Protein AF-A0AAU4X4L5-F1 (afdb_monomer_lite)

Sequence (61 aa):
MTTTIPEVAAAELITAGQTQLLVIDCPRCSCTHRHLAAGERRAPCGARYNLIDRNPTERTS

Secondary structure (DSSP, 8-state):
---PPPEEEEEEEEETTEEEEEESS-TTT---EEESS-EEEE-TTS-EEEEEE--------

Structure (mmCIF, N/CA/C/O backbone):
data_AF-A0AAU4X4L5-F1
#
_entry.id   AF-A0AAU4X4L5-F1
#
loop_
_atom_site.group_PDB
_atom_site.id
_atom_site.type_symbol
_atom_site.label_atom_id
_atom_site.label_alt_id
_atom_site.label_comp_id
_atom_site.label_asym_id
_atom_site.label_entity_id
_atom_site.label_seq_id
_atom_site.pdbx_PDB_ins_code
_atom_site.Cartn_x
_atom_site.Cartn_y
_atom_site.Cartn_z
_atom_site.occupancy
_atom_site.B_iso_or_equiv
_atom_site.auth_seq_id
_atom_site.auth_comp_id
_atom_site.auth_asym_id
_atom_site.auth_atom_id
_atom_site.pdbx_PDB_model_num
ATOM 1 N N . MET A 1 1 ? 19.704 5.075 -18.285 1.00 45.22 1 MET A N 1
ATOM 2 C CA . MET A 1 1 ? 18.684 4.015 -18.142 1.00 45.22 1 MET A CA 1
ATOM 3 C C . MET A 1 1 ? 17.577 4.589 -17.281 1.00 45.22 1 MET A C 1
ATOM 5 O O . MET A 1 1 ? 17.848 4.931 -16.137 1.00 45.22 1 MET A O 1
ATOM 9 N N . THR A 1 2 ? 16.395 4.826 -17.842 1.00 52.44 2 THR A N 1
ATOM 10 C CA . THR A 1 2 ? 15.264 5.397 -17.100 1.00 52.44 2 THR A CA 1
ATOM 11 C C . THR A 1 2 ? 14.685 4.290 -16.229 1.00 52.44 2 THR A C 1
ATOM 13 O O . THR A 1 2 ? 14.101 3.343 -16.747 1.00 52.44 2 THR A O 1
ATOM 16 N N . THR A 1 3 ? 14.928 4.337 -14.921 1.00 65.06 3 THR A N 1
ATOM 17 C CA . THR A 1 3 ? 14.372 3.352 -13.990 1.00 65.06 3 THR A CA 1
ATOM 18 C C . THR A 1 3 ? 12.884 3.640 -13.839 1.00 65.06 3 THR A C 1
ATOM 20 O O . THR A 1 3 ? 12.497 4.492 -13.043 1.00 65.06 3 THR A O 1
ATOM 23 N N . THR A 1 4 ? 12.050 2.981 -14.641 1.00 79.94 4 THR A N 1
ATOM 24 C CA . THR A 1 4 ? 10.595 3.073 -14.503 1.00 79.94 4 THR A CA 1
ATOM 25 C C . THR A 1 4 ? 10.212 2.537 -13.129 1.00 79.94 4 THR A C 1
ATOM 27 O O . THR A 1 4 ? 10.491 1.382 -12.807 1.00 79.94 4 THR A O 1
ATOM 30 N N . ILE A 1 5 ? 9.622 3.391 -12.295 1.00 84.19 5 ILE A N 1
ATOM 31 C CA . ILE A 1 5 ? 9.118 2.991 -10.983 1.00 84.19 5 ILE A CA 1
ATOM 32 C C . ILE A 1 5 ? 7.826 2.203 -11.228 1.00 84.19 5 ILE A C 1
ATOM 34 O O . ILE A 1 5 ? 6.901 2.760 -11.816 1.00 84.19 5 ILE A O 1
ATOM 38 N N . PRO A 1 6 ? 7.752 0.921 -10.831 1.00 87.31 6 PRO A N 1
ATOM 39 C CA . PRO A 1 6 ? 6.583 0.103 -11.109 1.00 87.31 6 PRO A CA 1
ATOM 40 C C . PRO A 1 6 ? 5.370 0.627 -10.346 1.00 87.31 6 PRO A C 1
ATOM 42 O O . PRO A 1 6 ? 5.475 1.025 -9.183 1.00 87.31 6 PRO A O 1
ATOM 45 N N . GLU A 1 7 ? 4.218 0.593 -11.000 1.00 90.00 7 GLU A N 1
ATOM 46 C CA . GLU A 1 7 ? 2.937 0.909 -10.385 1.00 90.00 7 GLU A CA 1
ATOM 47 C C . GLU A 1 7 ? 2.359 -0.335 -9.713 1.00 90.00 7 GLU A C 1
ATOM 49 O O . GLU A 1 7 ? 2.335 -1.420 -10.297 1.00 90.00 7 GLU A O 1
ATOM 54 N N . VAL A 1 8 ? 1.919 -0.190 -8.465 1.00 89.00 8 VAL A N 1
ATOM 55 C CA . VAL A 1 8 ? 1.417 -1.297 -7.649 1.00 89.00 8 VAL A CA 1
ATOM 56 C C . VAL A 1 8 ? 0.092 -0.885 -7.024 1.00 89.00 8 VAL A C 1
ATOM 58 O O . VAL A 1 8 ? 0.011 0.130 -6.333 1.00 89.00 8 VAL A O 1
ATOM 61 N N . ALA A 1 9 ? -0.951 -1.679 -7.261 1.00 87.56 9 ALA A N 1
ATOM 62 C CA . ALA A 1 9 ? -2.242 -1.479 -6.620 1.00 87.56 9 ALA A CA 1
ATOM 63 C C . ALA A 1 9 ? -2.170 -1.885 -5.143 1.00 87.56 9 ALA A C 1
ATOM 65 O O . ALA A 1 9 ? -1.559 -2.900 -4.796 1.00 87.56 9 ALA A O 1
ATOM 66 N N . ALA A 1 10 ? -2.825 -1.110 -4.285 1.00 86.38 10 ALA A N 1
ATOM 67 C CA . ALA A 1 10 ? -3.037 -1.480 -2.894 1.00 86.38 10 ALA A CA 1
ATOM 68 C C . ALA A 1 10 ? -4.524 -1.684 -2.603 1.00 86.38 10 ALA A C 1
ATOM 70 O O . ALA A 1 10 ? -5.379 -1.032 -3.201 1.00 86.38 10 ALA A O 1
ATOM 71 N N . ALA A 1 11 ? -4.810 -2.599 -1.681 1.00 86.50 11 ALA A N 1
ATOM 72 C CA . ALA A 1 11 ? -6.130 -2.765 -1.094 1.00 86.50 11 ALA A CA 1
ATOM 73 C C . ALA A 1 11 ? -6.240 -1.915 0.176 1.00 86.50 11 ALA A C 1
ATOM 75 O O . ALA A 1 11 ? -5.287 -1.841 0.955 1.00 86.50 11 ALA A O 1
ATOM 76 N N . GLU A 1 12 ? -7.397 -1.309 0.419 1.00 88.00 12 GLU A N 1
ATOM 77 C CA . GLU A 1 12 ? -7.652 -0.631 1.686 1.00 88.00 12 GLU A CA 1
ATOM 78 C C . GLU A 1 12 ? -7.826 -1.647 2.823 1.00 88.00 12 GLU A C 1
ATOM 80 O O . GLU A 1 12 ? -8.561 -2.630 2.725 1.00 88.00 12 GLU A O 1
ATOM 85 N N . LEU A 1 13 ? -7.157 -1.382 3.937 1.00 85.38 13 LEU A N 1
ATOM 86 C CA . LEU A 1 13 ? -7.306 -2.068 5.207 1.00 85.38 13 LEU A CA 1
ATOM 87 C C . LEU A 1 13 ? -7.829 -1.057 6.224 1.00 85.38 13 LEU A C 1
ATOM 89 O O . LEU A 1 13 ? -7.088 -0.208 6.723 1.00 85.38 13 LEU A O 1
ATOM 93 N N . ILE A 1 14 ? -9.115 -1.166 6.544 1.00 84.50 14 ILE A N 1
ATOM 94 C CA . ILE A 1 14 ? -9.745 -0.346 7.575 1.00 84.50 14 ILE A CA 1
ATOM 95 C C . ILE A 1 14 ? -9.432 -0.961 8.939 1.00 84.50 14 ILE A C 1
ATOM 97 O O . ILE A 1 14 ? -9.816 -2.091 9.237 1.00 84.50 14 ILE A O 1
ATOM 101 N N . THR A 1 15 ? -8.716 -0.213 9.771 1.00 81.62 15 THR A N 1
ATOM 102 C CA . THR A 1 15 ? -8.449 -0.555 11.174 1.00 81.62 15 THR A CA 1
ATOM 103 C C . THR A 1 15 ? -9.252 0.370 12.089 1.00 81.62 15 THR A C 1
ATOM 105 O O . THR A 1 15 ? -9.857 1.329 11.609 1.00 81.62 15 THR A O 1
ATOM 108 N N . ALA A 1 16 ? -9.292 0.099 13.399 1.00 80.69 16 ALA A N 1
ATOM 109 C CA . ALA A 1 16 ? -10.031 0.914 14.367 1.00 80.69 16 ALA A CA 1
ATOM 110 C C . ALA A 1 16 ? -9.500 2.368 14.409 1.00 80.69 16 ALA A C 1
ATOM 112 O O . ALA A 1 16 ? -8.617 2.698 15.195 1.00 80.69 16 ALA A O 1
ATOM 113 N N . GLY A 1 17 ? -10.035 3.224 13.530 1.00 80.62 17 GLY A N 1
ATOM 114 C CA . GLY A 1 17 ? -9.731 4.653 13.423 1.00 80.62 17 GLY A CA 1
ATOM 115 C C . GLY A 1 17 ? -8.752 5.070 12.316 1.00 80.62 17 GLY A C 1
ATOM 116 O O . GLY A 1 17 ? -8.469 6.262 12.208 1.00 80.62 17 GLY A O 1
ATOM 117 N N . GLN A 1 18 ? -8.216 4.149 11.503 1.00 82.88 18 GLN A N 1
ATOM 118 C CA . GLN A 1 18 ? -7.239 4.483 10.449 1.00 82.88 18 GLN A CA 1
ATOM 119 C C . GLN A 1 18 ? -7.431 3.608 9.199 1.00 82.88 18 GLN A C 1
ATOM 121 O O . GLN A 1 18 ? -7.529 2.381 9.310 1.00 82.88 18 GLN A O 1
ATOM 126 N N . THR A 1 19 ? -7.395 4.225 8.015 1.00 84.81 19 THR A N 1
ATOM 127 C CA . THR A 1 19 ? -7.251 3.522 6.730 1.00 84.81 19 THR A CA 1
ATOM 128 C C . THR A 1 19 ? -5.772 3.279 6.451 1.00 84.81 19 THR A C 1
ATOM 130 O O . THR A 1 19 ? -4.962 4.205 6.483 1.00 84.81 19 THR A O 1
ATOM 133 N N . GLN A 1 20 ? -5.413 2.029 6.185 1.00 86.88 20 GLN A N 1
ATOM 134 C CA . GLN A 1 20 ? -4.086 1.628 5.727 1.00 86.88 20 GLN A CA 1
ATOM 135 C C . GLN A 1 20 ? -4.191 1.070 4.310 1.00 86.88 20 GLN A C 1
ATOM 137 O O . GLN A 1 20 ? -5.226 0.548 3.920 1.00 86.88 20 GLN A O 1
ATOM 142 N N . LEU A 1 21 ? -3.111 1.141 3.546 1.00 83.88 21 LEU A N 1
ATOM 143 C CA . LEU A 1 21 ? -3.010 0.575 2.209 1.00 83.88 21 LEU A CA 1
ATOM 144 C C . LEU A 1 21 ? -2.115 -0.658 2.244 1.00 83.88 21 LEU A C 1
ATOM 146 O O . LEU A 1 21 ? -0.966 -0.606 2.690 1.00 83.88 21 LEU A O 1
ATOM 150 N N . LEU A 1 22 ? -2.652 -1.776 1.781 1.00 85.50 22 LEU A N 1
ATOM 151 C CA . LEU A 1 22 ? -2.019 -3.080 1.803 1.00 85.50 22 LEU A CA 1
ATOM 152 C C . LEU A 1 22 ? -1.581 -3.465 0.387 1.00 85.50 22 LEU A C 1
ATOM 154 O O . LEU A 1 22 ? -2.403 -3.718 -0.490 1.00 85.50 22 LEU A O 1
ATOM 158 N N . VAL A 1 23 ? -0.272 -3.537 0.169 1.00 84.00 23 VAL A N 1
ATOM 159 C CA . VAL A 1 23 ? 0.317 -4.158 -1.024 1.00 84.00 23 VAL A CA 1
ATOM 160 C C . VAL A 1 23 ? 0.449 -5.635 -0.733 1.00 84.00 23 VAL A C 1
ATOM 162 O O . VAL A 1 23 ? 1.270 -5.989 0.105 1.00 84.00 23 VAL A O 1
ATOM 165 N N . ILE A 1 24 ? -0.345 -6.481 -1.380 1.00 75.75 24 ILE A N 1
ATOM 166 C CA . ILE A 1 24 ? -0.345 -7.929 -1.124 1.00 75.75 24 ILE A CA 1
ATOM 167 C C . ILE A 1 24 ? 0.855 -8.597 -1.810 1.00 75.75 24 ILE A C 1
ATOM 169 O O . ILE A 1 24 ? 1.540 -9.392 -1.171 1.00 75.75 24 ILE A O 1
ATOM 173 N N . ASP A 1 25 ? 1.184 -8.156 -3.029 1.00 82.62 25 ASP A N 1
ATOM 174 C CA . ASP A 1 25 ? 2.249 -8.712 -3.868 1.00 82.62 25 ASP A CA 1
ATOM 175 C C . ASP A 1 25 ? 3.330 -7.668 -4.167 1.00 82.62 25 ASP A C 1
ATOM 177 O O . ASP A 1 25 ? 3.327 -6.991 -5.198 1.00 82.62 25 ASP A O 1
ATOM 181 N N . CYS A 1 26 ? 4.285 -7.505 -3.249 1.00 87.38 26 CYS A N 1
ATOM 182 C CA . CYS A 1 26 ? 5.450 -6.672 -3.530 1.00 87.38 26 CYS A CA 1
ATOM 183 C C . CYS A 1 26 ? 6.257 -7.254 -4.709 1.00 87.38 26 CYS A C 1
ATOM 185 O O . CYS A 1 26 ? 6.725 -8.390 -4.599 1.00 87.38 26 CYS A O 1
ATOM 187 N N . PRO A 1 27 ? 6.578 -6.471 -5.760 1.00 84.44 27 PRO A N 1
ATOM 188 C CA . PRO A 1 27 ? 7.278 -6.973 -6.951 1.00 84.44 27 PRO A CA 1
ATOM 189 C C . PRO A 1 27 ? 8.715 -7.455 -6.690 1.00 84.44 27 PRO A C 1
ATOM 191 O O . PRO A 1 27 ? 9.350 -8.011 -7.581 1.00 84.44 27 PRO A O 1
ATOM 194 N N . ARG A 1 28 ? 9.264 -7.217 -5.491 1.00 88.88 28 ARG A N 1
ATOM 195 C CA . ARG A 1 28 ? 10.633 -7.611 -5.124 1.00 88.88 28 ARG A CA 1
ATOM 196 C C . ARG A 1 28 ? 10.708 -8.858 -4.249 1.00 88.88 28 ARG A C 1
ATOM 198 O O . ARG A 1 28 ? 11.644 -9.631 -4.397 1.00 88.88 28 ARG A O 1
ATOM 205 N N . CYS A 1 29 ? 9.815 -8.990 -3.272 1.00 89.12 29 CYS A N 1
ATOM 206 C CA . CYS A 1 29 ? 9.914 -10.027 -2.238 1.00 89.12 29 CYS A CA 1
ATOM 207 C C . CYS A 1 29 ? 8.656 -10.8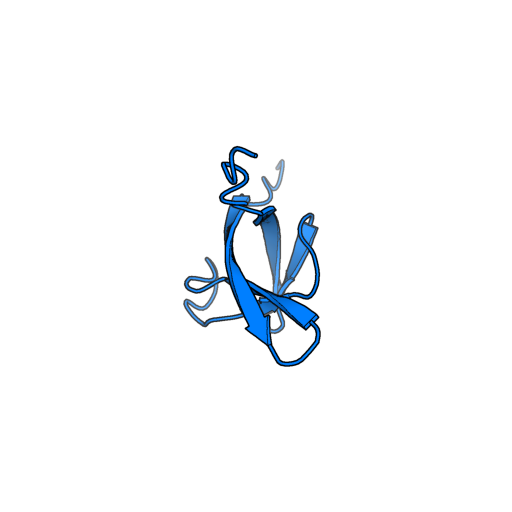82 -2.106 1.00 89.12 29 CYS A C 1
ATOM 209 O O . CYS A 1 29 ? 8.650 -11.784 -1.278 1.00 89.12 29 CYS A O 1
ATOM 211 N N . SER A 1 30 ? 7.598 -10.573 -2.862 1.00 87.81 30 SER A N 1
ATOM 212 C CA . SER A 1 30 ? 6.298 -11.249 -2.785 1.00 87.81 30 SER A CA 1
ATOM 213 C C . SER A 1 30 ? 5.657 -11.238 -1.388 1.00 87.81 30 SER A C 1
ATOM 215 O O . SER A 1 30 ? 4.730 -11.992 -1.124 1.00 87.81 30 SER A O 1
ATOM 217 N N . CYS A 1 31 ? 6.138 -10.378 -0.482 1.00 88.81 31 CYS A N 1
ATOM 218 C CA . CYS A 1 31 ? 5.549 -10.177 0.837 1.00 88.81 31 CYS A CA 1
ATOM 219 C C . CYS A 1 31 ? 4.537 -9.035 0.820 1.00 88.81 31 CYS A C 1
ATOM 221 O O . CYS A 1 31 ? 4.640 -8.087 0.035 1.00 88.81 31 CYS A O 1
ATOM 223 N N . THR A 1 32 ? 3.632 -9.082 1.794 1.00 90.25 32 THR A N 1
ATOM 224 C CA . THR A 1 32 ? 2.662 -8.022 2.030 1.00 90.25 32 THR A CA 1
ATOM 225 C C . THR A 1 32 ? 3.288 -6.825 2.752 1.00 90.25 32 THR A C 1
ATOM 227 O O . THR A 1 32 ? 3.933 -6.985 3.790 1.00 90.25 32 THR A O 1
ATOM 230 N N . HIS A 1 33 ? 3.056 -5.608 2.255 1.00 90.69 33 HIS A N 1
ATOM 231 C CA . HIS A 1 33 ? 3.504 -4.364 2.889 1.00 90.69 33 HIS A CA 1
ATOM 232 C C . HIS A 1 33 ? 2.342 -3.426 3.197 1.00 90.69 33 HIS A C 1
ATOM 234 O O . HIS A 1 33 ? 1.476 -3.198 2.358 1.00 90.69 33 HIS A O 1
ATOM 240 N N . ARG A 1 34 ? 2.374 -2.826 4.388 1.00 90.12 34 ARG A N 1
ATOM 241 C CA . ARG A 1 34 ? 1.422 -1.797 4.819 1.00 90.12 34 ARG A CA 1
ATOM 242 C C . ARG A 1 34 ? 1.996 -0.407 4.585 1.00 90.12 34 ARG A C 1
ATOM 244 O O . ARG A 1 34 ? 3.163 -0.162 4.885 1.00 90.12 34 ARG A O 1
ATOM 251 N N . HIS A 1 35 ? 1.153 0.493 4.102 1.00 88.81 35 HIS A N 1
ATOM 252 C CA . HIS A 1 35 ? 1.438 1.907 3.880 1.00 88.81 35 HIS A CA 1
ATOM 253 C C . HIS A 1 35 ? 0.302 2.737 4.468 1.00 88.81 35 HIS A C 1
ATOM 255 O O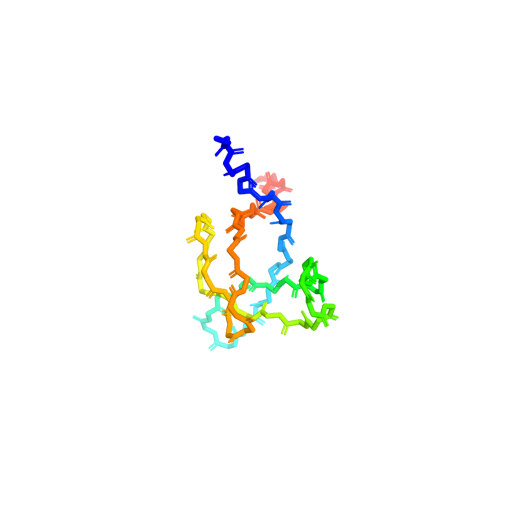 . HIS A 1 35 ? -0.826 2.270 4.552 1.00 88.81 35 HIS A O 1
ATOM 261 N N . LEU A 1 36 ? 0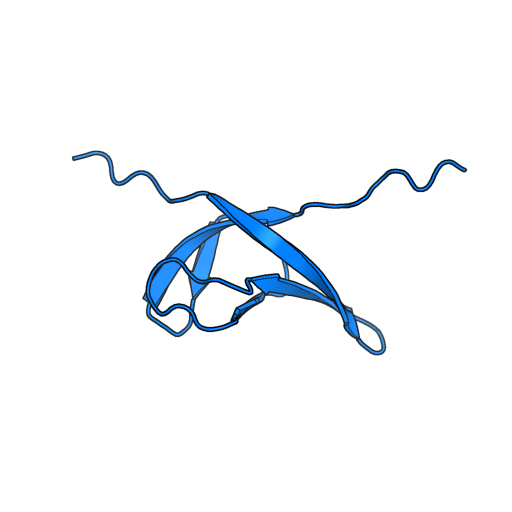.582 3.967 4.884 1.00 87.25 36 LEU A N 1
ATOM 26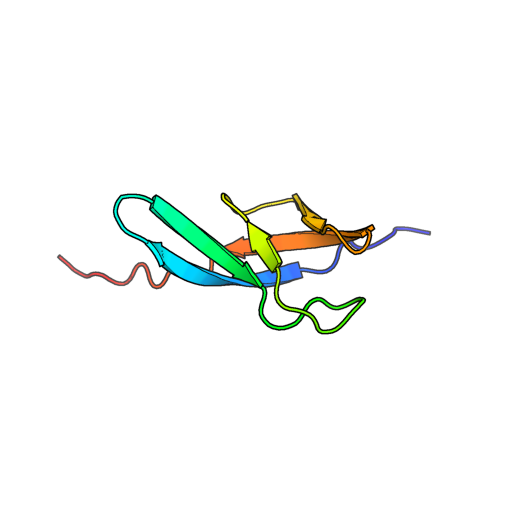2 C CA . LEU A 1 36 ? -0.450 4.869 5.418 1.00 87.25 36 LEU A CA 1
ATOM 263 C C . LEU A 1 36 ? -1.061 5.778 4.342 1.00 87.25 36 LEU A C 1
ATOM 265 O O . LEU A 1 36 ? -2.053 6.445 4.596 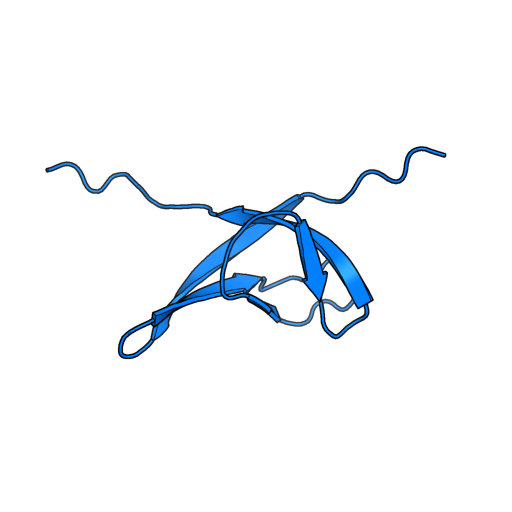1.00 87.25 36 LEU A O 1
ATOM 269 N N . ALA A 1 37 ? -0.453 5.840 3.155 1.00 85.69 37 ALA A N 1
ATOM 270 C CA . ALA A 1 37 ? -0.895 6.692 2.056 1.00 85.69 37 ALA A CA 1
ATOM 271 C C . ALA A 1 37 ? -0.318 6.216 0.716 1.00 85.69 37 ALA A C 1
ATOM 273 O O . ALA A 1 37 ? 0.747 5.588 0.688 1.00 85.69 37 ALA A O 1
ATOM 274 N N . ALA A 1 38 ? -0.992 6.582 -0.374 1.00 88.31 38 ALA A N 1
ATOM 275 C CA . ALA A 1 38 ? -0.620 6.283 -1.757 1.00 88.31 38 ALA A CA 1
ATOM 276 C C . ALA A 1 38 ? 0.559 7.135 -2.276 1.00 88.31 38 ALA A C 1
ATOM 278 O O . ALA A 1 38 ? 1.078 7.997 -1.558 1.00 88.31 38 ALA A O 1
ATOM 279 N N . GLY A 1 39 ? 0.983 6.890 -3.519 1.00 89.75 39 GLY A N 1
ATOM 280 C CA . GLY A 1 39 ? 2.099 7.562 -4.193 1.00 89.75 39 GLY A CA 1
ATOM 281 C C . GLY A 1 39 ? 3.415 6.783 -4.128 1.00 89.75 39 GLY A C 1
ATOM 282 O O . GLY A 1 39 ? 3.436 5.597 -3.796 1.00 89.75 39 GLY A O 1
ATOM 283 N N . GLU A 1 40 ? 4.540 7.438 -4.426 1.00 91.62 40 GLU A N 1
ATOM 284 C CA . GLU A 1 40 ? 5.851 6.784 -4.381 1.00 91.62 40 GLU A CA 1
ATOM 285 C C . GLU A 1 40 ? 6.191 6.340 -2.950 1.00 91.62 40 GLU A C 1
ATOM 287 O O . GLU A 1 40 ? 6.212 7.132 -1.995 1.00 91.62 40 GLU A O 1
ATOM 292 N N . ARG A 1 41 ? 6.449 5.042 -2.788 1.00 91.94 41 ARG A N 1
ATOM 293 C CA . ARG A 1 41 ? 6.772 4.426 -1.503 1.00 91.94 41 ARG A CA 1
ATOM 294 C C . ARG A 1 41 ? 8.008 3.558 -1.610 1.00 91.94 41 ARG A C 1
ATOM 296 O O . ARG A 1 41 ? 8.301 2.941 -2.635 1.00 91.94 41 ARG A O 1
ATOM 303 N N . ARG A 1 42 ? 8.720 3.485 -0.485 1.00 90.94 42 ARG A N 1
ATOM 304 C CA . ARG A 1 42 ? 9.802 2.534 -0.267 1.00 90.94 42 ARG A CA 1
ATOM 305 C C . ARG A 1 42 ? 9.339 1.486 0.734 1.00 90.94 42 ARG A C 1
ATOM 307 O O . ARG A 1 42 ? 8.997 1.814 1.865 1.00 90.94 42 ARG A O 1
ATOM 314 N N . ALA A 1 43 ? 9.350 0.231 0.314 1.00 89.12 43 ALA A N 1
ATOM 315 C CA . ALA A 1 43 ? 9.042 -0.891 1.183 1.00 89.12 43 ALA A CA 1
ATOM 316 C C . ALA A 1 43 ? 10.189 -1.197 2.166 1.00 89.12 43 ALA A C 1
ATOM 318 O O . ALA A 1 43 ? 11.352 -0.921 1.845 1.00 89.12 43 ALA A O 1
ATOM 319 N N . PRO A 1 44 ? 9.906 -1.878 3.294 1.00 87.94 44 PRO A N 1
ATOM 320 C CA . PRO A 1 44 ? 10.933 -2.389 4.208 1.00 87.94 44 PRO A CA 1
ATOM 321 C C . PRO A 1 44 ? 11.941 -3.319 3.517 1.00 87.94 44 PRO A C 1
ATOM 323 O O . PRO A 1 44 ? 13.126 -3.294 3.828 1.00 87.94 44 PRO A O 1
ATOM 326 N N . CYS A 1 45 ? 11.503 -4.073 2.503 1.00 89.25 45 CYS A N 1
ATOM 327 C CA . CYS A 1 45 ? 12.368 -4.927 1.681 1.00 89.25 45 CYS A CA 1
ATOM 328 C C . CYS A 1 45 ? 13.290 -4.141 0.716 1.00 89.25 45 CYS A C 1
ATOM 330 O O . CYS A 1 45 ? 13.998 -4.731 -0.101 1.00 89.25 45 CYS A O 1
ATOM 332 N N . GLY A 1 46 ? 13.224 -2.806 0.725 1.00 89.00 46 GLY A N 1
ATOM 333 C CA . GLY A 1 46 ? 13.997 -1.924 -0.146 1.00 89.00 46 GLY A CA 1
ATOM 334 C C . GLY A 1 46 ? 13.449 -1.763 -1.567 1.00 89.00 46 GLY A C 1
ATOM 335 O O . GLY A 1 46 ? 14.145 -1.190 -2.403 1.00 89.00 46 GLY A O 1
ATOM 336 N N . ALA A 1 47 ? 12.249 -2.264 -1.877 1.00 89.56 47 ALA A N 1
ATOM 337 C CA . ALA A 1 47 ? 11.587 -1.994 -3.157 1.00 89.56 47 ALA A CA 1
ATOM 338 C C . ALA A 1 47 ? 11.096 -0.542 -3.233 1.00 89.56 47 ALA A C 1
ATOM 340 O O . ALA A 1 47 ? 10.731 0.039 -2.211 1.00 89.56 47 ALA A O 1
ATOM 341 N N . ARG A 1 48 ? 11.077 0.017 -4.444 1.00 91.94 48 ARG A N 1
ATOM 342 C CA . ARG A 1 48 ? 10.475 1.315 -4.762 1.00 91.94 48 ARG A CA 1
ATOM 343 C C . ARG A 1 48 ? 9.366 1.096 -5.778 1.00 91.94 48 ARG A C 1
ATOM 345 O O . ARG A 1 48 ? 9.600 0.408 -6.769 1.00 91.94 48 ARG A O 1
ATOM 352 N N . TYR A 1 49 ? 8.194 1.649 -5.513 1.00 91.50 49 TYR A N 1
ATOM 353 C CA . TYR A 1 49 ? 7.032 1.549 -6.391 1.00 91.50 49 TYR A CA 1
ATOM 354 C C . TYR A 1 49 ? 6.099 2.737 -6.172 1.00 91.50 49 TYR A C 1
ATOM 356 O O . TYR A 1 49 ? 6.099 3.346 -5.098 1.00 91.50 49 TYR A O 1
ATOM 364 N N . ASN A 1 50 ? 5.303 3.052 -7.189 1.00 91.38 50 ASN A N 1
ATOM 365 C CA . ASN A 1 50 ? 4.226 4.021 -7.089 1.00 91.38 50 ASN A CA 1
ATOM 366 C C . ASN A 1 50 ? 2.947 3.286 -6.687 1.00 91.38 50 ASN A C 1
ATOM 368 O O . ASN A 1 50 ? 2.450 2.428 -7.414 1.00 91.38 50 ASN A O 1
ATOM 372 N N . LEU A 1 51 ? 2.458 3.582 -5.492 1.00 89.69 51 LEU A N 1
ATOM 373 C CA . LEU A 1 51 ? 1.290 2.945 -4.916 1.00 89.69 51 LEU A CA 1
ATOM 374 C C . LEU A 1 51 ? 0.037 3.645 -5.434 1.00 89.69 51 LEU A C 1
ATOM 376 O O . LEU A 1 51 ? -0.176 4.820 -5.131 1.00 89.69 51 LEU A O 1
ATOM 380 N N . ILE A 1 52 ? -0.781 2.933 -6.198 1.00 87.75 52 ILE A N 1
ATOM 381 C CA . ILE A 1 52 ? -2.055 3.460 -6.681 1.00 87.75 52 ILE A CA 1
ATOM 382 C C . ILE A 1 52 ? -3.137 2.995 -5.719 1.00 87.75 52 ILE A C 1
ATOM 384 O O . ILE A 1 52 ? -3.342 1.793 -5.526 1.00 87.75 52 ILE A O 1
ATOM 388 N N . ASP A 1 53 ? -3.820 3.963 -5.117 1.00 76.19 53 ASP A N 1
ATOM 389 C CA . ASP A 1 53 ? -5.044 3.702 -4.379 1.00 76.19 53 ASP A CA 1
ATOM 390 C C . ASP A 1 53 ? -6.111 3.268 -5.383 1.00 76.19 53 ASP A C 1
ATOM 392 O O . ASP A 1 53 ? -6.598 4.073 -6.180 1.00 76.19 53 ASP A O 1
ATOM 396 N N . ARG A 1 54 ? -6.453 1.979 -5.397 1.00 65.00 54 ARG A N 1
ATOM 397 C CA . ARG A 1 54 ? -7.690 1.549 -6.046 1.00 65.00 54 ARG A CA 1
ATOM 398 C C . ARG A 1 54 ? -8.814 1.867 -5.078 1.00 65.00 54 ARG A C 1
ATOM 400 O O . ARG A 1 54 ? -9.355 0.961 -4.458 1.00 65.00 54 ARG A O 1
ATOM 407 N N . ASN A 1 55 ? -9.130 3.147 -4.930 1.00 52.47 55 ASN A N 1
ATOM 408 C CA . ASN A 1 55 ? -10.333 3.544 -4.229 1.00 52.47 55 ASN A CA 1
ATOM 409 C C . ASN A 1 55 ? -11.521 2.939 -4.991 1.00 52.47 55 ASN A C 1
ATOM 411 O O . ASN A 1 55 ? -11.700 3.272 -6.168 1.00 52.47 55 ASN A O 1
ATOM 415 N N . PRO A 1 56 ? -12.363 2.082 -4.396 1.00 49.41 56 PRO A N 1
ATOM 416 C CA . PRO A 1 56 ? -13.709 1.911 -4.901 1.00 49.41 56 PRO A CA 1
ATOM 417 C C . PRO A 1 56 ? -14.518 3.158 -4.503 1.00 49.41 56 PRO A C 1
ATOM 419 O O . PRO A 1 56 ? -15.471 3.067 -3.729 1.00 49.41 56 PRO A O 1
ATOM 422 N N . THR A 1 57 ? -14.165 4.346 -5.013 1.00 46.81 57 THR A N 1
ATOM 423 C CA . THR A 1 57 ? -15.046 5.522 -4.931 1.00 46.81 57 THR A CA 1
ATOM 424 C C . THR A 1 57 ? -16.133 5.412 -5.995 1.00 46.81 57 THR A C 1
ATOM 426 O O . THR A 1 57 ? -16.254 6.225 -6.899 1.00 46.81 57 THR A O 1
ATOM 429 N N . GLU A 1 58 ? -16.972 4.397 -5.841 1.00 43.88 58 GLU A N 1
ATOM 430 C CA . GLU A 1 58 ? -18.361 4.427 -6.287 1.00 43.88 58 GLU A CA 1
ATOM 431 C C . GLU A 1 58 ? -19.241 4.114 -5.069 1.00 43.88 58 GLU A C 1
ATOM 433 O O . GLU A 1 58 ? -20.033 3.179 -5.054 1.00 43.88 58 GLU A O 1
ATOM 438 N N . ARG A 1 59 ? -19.095 4.898 -3.991 1.00 49.75 59 ARG A N 1
ATOM 439 C CA . ARG A 1 59 ? -20.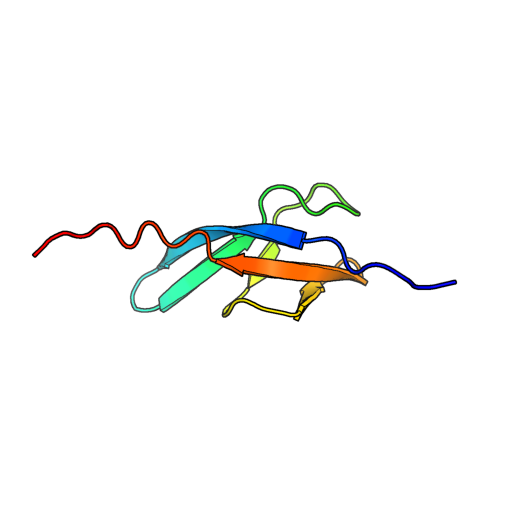229 5.120 -3.085 1.00 49.75 59 ARG A CA 1
ATOM 440 C C . ARG A 1 59 ? -21.054 6.241 -3.691 1.00 49.75 59 ARG A C 1
ATOM 442 O O . ARG A 1 59 ? -20.820 7.413 -3.408 1.00 49.75 59 ARG A O 1
ATOM 449 N N . THR A 1 60 ? -21.954 5.862 -4.588 1.00 45.75 60 THR A N 1
ATOM 450 C CA . THR A 1 60 ? -23.054 6.711 -5.037 1.00 45.75 60 THR A CA 1
ATOM 451 C C . THR A 1 60 ? -23.874 7.101 -3.806 1.00 45.75 60 THR A C 1
ATOM 453 O O . THR A 1 60 ? -24.246 6.233 -3.014 1.00 45.75 60 THR A O 1
ATOM 456 N N . SER A 1 61 ? -24.048 8.409 -3.624 1.00 48.72 61 SER A N 1
ATOM 457 C CA . SER A 1 61 ? -24.946 9.029 -2.647 1.00 48.72 61 SER A CA 1
ATOM 458 C C . SER A 1 61 ? -26.398 8.597 -2.817 1.00 48.72 61 SER A C 1
ATOM 460 O O . SER A 1 61 ? -26.780 8.260 -3.961 1.00 48.72 61 SER A O 1
#

Foldseek 3Di:
DPPPAAEFEWDWDDDDPATWTWRCQDVPPGHIAIHRDFAWDAGPVRHTHGYDYPPPPPPDD

Radius of gyration: 12.67 Å; chains: 1; bounding box: 44×20×32 Å

pLDDT: mean 80.45, std 14.4, range [43.88, 91.94]